Protein AF-A0A5E4N1Y7-F1 (afdb_monomer_lite)

InterPro domains:
  IPR052560 RNA-directed DNA polymerase, mobile element [PTHR36688] (2-105)

Foldseek 3Di:
DDDDAFPVVQLVVQLVVLCVPFDPDPVCVVVNVCSNVVSCPVRPPPPPPDPDDPQDDPLLVVLVVVCVVPVDPVSVVVSVVSSVVSVVVVVVVVVVPDPCVPPPDDCPDDVVNVVVVVVVVVVVVVVVVVVVVD

Organism: NCBI:txid506608

Secondary structure (DSSP, 8-state):
---PPP-HHHHHHHHHHHHTTS-S-GGGHHHHHHHHHHHHHHHS---------TT--HHHHHHHHHHHHH--HHHHHHHHHHHHHHHHHHHHHHHHH--GGG-SS-----HHHHHHHHHHHHHHHHHHHHTTT-

pLDDT: mean 79.23, std 14.03, range [38.81, 94.81]

Radius of gyration: 27.02 Å; chains: 1; bounding box: 61×47×57 Å

Structure (mmCIF, N/CA/C/O backbone):
data_AF-A0A5E4N1Y7-F1
#
_entry.id   AF-A0A5E4N1Y7-F1
#
loop_
_atom_site.group_PDB
_atom_site.id
_atom_site.type_symbol
_atom_site.label_atom_id
_atom_site.label_alt_id
_atom_site.label_comp_id
_atom_site.label_asym_id
_atom_site.label_entity_id
_atom_site.label_seq_id
_atom_site.pdbx_PDB_ins_code
_atom_site.Ca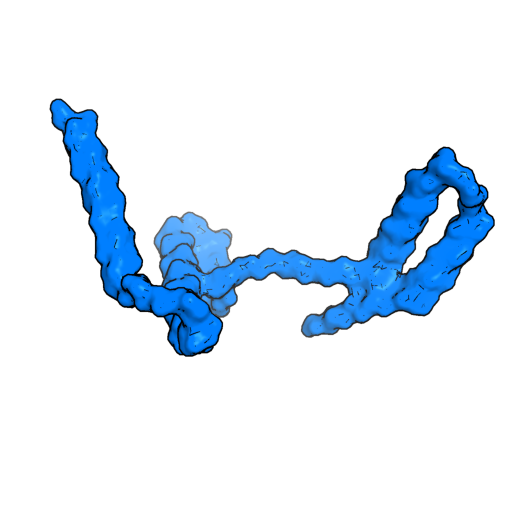rtn_x
_atom_site.Cartn_y
_atom_site.Cartn_z
_atom_site.occupancy
_atom_site.B_iso_or_equiv
_atom_site.auth_seq_id
_atom_site.auth_comp_id
_atom_site.auth_asym_id
_atom_site.auth_atom_id
_atom_site.pdbx_PDB_model_num
ATOM 1 N N . MET A 1 1 ? 10.175 -11.948 8.133 1.00 40.56 1 MET A N 1
ATOM 2 C CA . MET A 1 1 ? 9.783 -11.784 6.717 1.00 40.56 1 MET A CA 1
ATOM 3 C C . MET A 1 1 ? 10.974 -11.207 5.987 1.00 40.56 1 MET A C 1
ATOM 5 O O . MET A 1 1 ? 11.445 -10.153 6.393 1.00 40.56 1 MET A O 1
ATOM 9 N N . GLU A 1 2 ? 11.486 -11.912 4.986 1.00 38.81 2 GLU A N 1
ATOM 10 C CA . GLU A 1 2 ? 12.636 -11.469 4.197 1.00 38.81 2 GLU A CA 1
ATOM 11 C C . GLU A 1 2 ? 12.159 -10.536 3.081 1.00 38.81 2 GLU A C 1
ATOM 13 O O . GLU A 1 2 ? 11.262 -10.869 2.303 1.00 38.81 2 GLU A O 1
ATOM 18 N N . PHE A 1 3 ? 12.730 -9.335 3.029 1.00 52.09 3 PHE A N 1
ATOM 19 C CA . PHE A 1 3 ? 12.581 -8.449 1.886 1.00 52.09 3 PHE A CA 1
ATOM 20 C C . PHE A 1 3 ? 13.410 -9.048 0.754 1.00 52.09 3 PHE A C 1
ATOM 22 O O . PHE A 1 3 ? 14.635 -9.040 0.817 1.00 52.09 3 PHE A O 1
ATOM 29 N N . TYR A 1 4 ? 12.756 -9.608 -0.261 1.00 67.56 4 TYR A N 1
ATOM 30 C CA . TYR A 1 4 ? 13.481 -10.068 -1.438 1.00 67.56 4 TYR A CA 1
ATOM 31 C C . TYR A 1 4 ? 14.104 -8.852 -2.126 1.00 67.56 4 TYR A C 1
ATOM 33 O O . TYR A 1 4 ? 13.400 -7.924 -2.525 1.00 67.56 4 TYR A O 1
ATOM 41 N N . GLU A 1 5 ? 15.427 -8.843 -2.231 1.00 76.50 5 GLU A N 1
ATOM 42 C CA . GLU A 1 5 ? 16.157 -7.845 -3.003 1.00 76.50 5 GLU A CA 1
ATOM 43 C C . GLU A 1 5 ? 15.992 -8.115 -4.505 1.00 76.50 5 GLU A C 1
ATOM 45 O O . GLU A 1 5 ? 15.758 -9.245 -4.946 1.00 76.50 5 GLU A O 1
ATOM 50 N N . ALA A 1 6 ? 16.082 -7.061 -5.315 1.00 85.69 6 ALA A N 1
ATOM 51 C CA . ALA A 1 6 ? 15.993 -7.194 -6.763 1.00 85.69 6 ALA A CA 1
ATOM 52 C C . ALA A 1 6 ? 17.229 -7.904 -7.331 1.00 85.69 6 ALA A C 1
ATOM 54 O O . ALA A 1 6 ? 18.365 -7.510 -7.072 1.00 85.69 6 ALA A O 1
ATOM 55 N N . ASN A 1 7 ? 17.008 -8.917 -8.173 1.00 88.88 7 ASN A N 1
ATOM 56 C CA . ASN A 1 7 ? 18.085 -9.619 -8.865 1.00 88.88 7 ASN A CA 1
ATOM 57 C C . ASN A 1 7 ? 18.477 -8.858 -10.142 1.00 88.88 7 ASN A C 1
ATOM 59 O O . ASN A 1 7 ? 18.100 -9.227 -11.259 1.00 88.88 7 ASN A O 1
ATOM 63 N N . TRP A 1 8 ? 19.228 -7.769 -9.964 1.00 89.56 8 TRP A N 1
ATOM 64 C CA . TRP A 1 8 ? 19.715 -6.923 -11.058 1.00 89.56 8 TRP A CA 1
ATOM 65 C C . TRP A 1 8 ? 20.581 -7.661 -12.092 1.00 89.56 8 TRP A C 1
ATOM 67 O O . TRP A 1 8 ? 20.358 -7.443 -13.286 1.00 89.56 8 TRP A O 1
ATOM 77 N N . PRO A 1 9 ? 21.509 -8.564 -11.704 1.00 92.50 9 PRO A N 1
ATOM 78 C CA . PRO A 1 9 ? 22.311 -9.302 -12.680 1.00 92.50 9 PRO A CA 1
ATOM 79 C C . PRO A 1 9 ? 21.459 -10.172 -13.611 1.00 92.50 9 PRO A C 1
ATOM 81 O O . PRO A 1 9 ? 21.662 -10.174 -14.828 1.00 92.50 9 PRO A O 1
ATOM 84 N N . ALA A 1 10 ? 20.468 -10.884 -13.065 1.00 91.06 10 ALA A N 1
ATOM 85 C CA . ALA A 1 10 ? 19.570 -11.705 -13.871 1.00 91.06 10 ALA A CA 1
ATOM 86 C C . ALA A 1 10 ? 18.610 -10.853 -14.717 1.00 91.06 10 ALA A C 1
ATOM 88 O O . ALA A 1 10 ? 18.346 -11.205 -15.869 1.00 91.06 10 ALA A O 1
ATOM 89 N N . PHE A 1 11 ? 18.146 -9.716 -14.182 1.00 91.81 11 PHE A N 1
ATOM 90 C CA . PHE A 1 11 ? 17.353 -8.738 -14.927 1.00 91.81 11 PHE A CA 1
ATOM 91 C C . PHE A 1 11 ? 18.097 -8.236 -16.167 1.00 91.81 11 PHE A C 1
ATOM 93 O O . PHE A 1 11 ? 17.558 -8.360 -17.265 1.00 91.81 11 PHE A O 1
ATOM 100 N N . SER A 1 12 ? 19.327 -7.726 -16.013 1.00 92.50 12 SER A N 1
ATOM 101 C CA . SER A 1 12 ? 20.102 -7.171 -17.134 1.00 92.50 12 SER A CA 1
ATOM 102 C C . SER A 1 12 ? 20.367 -8.237 -18.187 1.00 92.50 12 SER A C 1
ATOM 104 O O . SER A 1 12 ? 20.013 -8.060 -19.347 1.00 92.50 12 SER A O 1
ATOM 106 N N . LYS A 1 13 ? 20.874 -9.406 -17.772 1.00 94.81 13 LYS A N 1
ATOM 107 C CA . LYS A 1 13 ? 21.190 -10.504 -18.694 1.00 94.81 13 LYS A CA 1
ATOM 108 C C . LYS A 1 13 ? 19.970 -10.951 -19.503 1.00 94.81 13 LYS A C 1
ATOM 110 O O . LYS A 1 13 ? 20.076 -11.214 -20.699 1.00 94.81 13 LYS A O 1
ATOM 115 N N . SER A 1 14 ? 18.811 -11.061 -18.851 1.00 92.25 14 SER A N 1
ATOM 116 C CA . SER A 1 14 ? 17.564 -11.428 -19.521 1.00 92.25 14 SER A CA 1
ATOM 117 C C . SER A 1 14 ? 17.069 -10.311 -20.439 1.00 92.25 14 SER A C 1
ATOM 119 O O . SER A 1 14 ? 16.600 -10.586 -21.543 1.00 92.25 14 SER A O 1
ATOM 121 N N . LEU A 1 15 ? 17.186 -9.053 -20.018 1.00 93.25 15 LEU A N 1
ATOM 122 C CA . LEU A 1 15 ? 16.765 -7.909 -20.812 1.00 93.25 15 LEU A CA 1
ATOM 123 C C . LEU A 1 15 ? 17.602 -7.783 -22.092 1.00 93.25 15 LEU A C 1
ATOM 125 O O . LEU A 1 15 ? 17.025 -7.722 -23.175 1.00 93.25 15 LEU A O 1
ATOM 129 N N . ASP A 1 16 ? 18.928 -7.851 -21.979 1.00 92.75 16 ASP A N 1
ATOM 130 C CA . ASP A 1 16 ? 19.862 -7.745 -23.105 1.00 92.75 16 ASP A CA 1
ATOM 131 C C . ASP A 1 16 ? 19.645 -8.866 -24.131 1.00 92.75 16 ASP A C 1
ATOM 133 O O . ASP A 1 16 ? 19.626 -8.624 -25.340 1.00 92.75 16 ASP A O 1
ATOM 137 N N . TYR A 1 17 ? 19.391 -10.093 -23.659 1.00 92.69 17 TYR A N 1
ATOM 138 C CA . TYR A 1 17 ? 19.052 -11.219 -24.531 1.00 92.69 17 TYR A CA 1
ATOM 139 C C . TYR A 1 17 ? 17.772 -10.970 -25.340 1.00 92.69 17 TYR A C 1
ATOM 141 O O . TYR A 1 17 ? 17.712 -11.313 -26.519 1.00 92.69 17 TYR A O 1
ATOM 149 N N . ASN A 1 18 ? 16.747 -10.379 -24.722 1.00 89.00 18 ASN A N 1
ATOM 150 C CA . ASN A 1 18 ? 15.462 -10.143 -25.378 1.00 89.00 18 ASN A CA 1
ATOM 151 C C . ASN A 1 18 ? 15.485 -8.913 -26.300 1.00 89.00 18 ASN A C 1
ATOM 153 O O . ASN A 1 18 ? 14.902 -8.963 -27.381 1.00 89.00 18 ASN A O 1
ATOM 157 N N . ILE A 1 19 ? 16.175 -7.833 -25.910 1.00 90.75 19 ILE A N 1
ATOM 158 C CA . ILE A 1 19 ? 16.306 -6.611 -26.725 1.00 90.75 19 ILE A CA 1
ATOM 159 C C . ILE A 1 19 ? 17.051 -6.897 -28.029 1.00 90.75 19 ILE A C 1
ATOM 161 O O . ILE A 1 19 ? 16.717 -6.304 -29.050 1.00 90.75 19 ILE A O 1
ATOM 165 N N . ARG A 1 20 ? 18.000 -7.844 -28.031 1.00 90.94 20 ARG A N 1
ATOM 166 C CA . ARG A 1 20 ? 18.752 -8.240 -29.233 1.00 90.94 20 ARG A CA 1
ATOM 167 C C . ARG A 1 20 ? 17.862 -8.614 -30.428 1.00 90.94 20 ARG A C 1
ATOM 169 O O . ARG A 1 20 ? 18.306 -8.496 -31.564 1.00 90.94 20 ARG A O 1
ATOM 176 N N . TRP A 1 21 ? 16.630 -9.060 -30.184 1.00 87.81 21 TRP A N 1
ATOM 177 C CA . TRP A 1 21 ? 15.674 -9.471 -31.219 1.00 87.81 21 TRP A CA 1
ATOM 178 C C . TRP A 1 21 ? 14.681 -8.368 -31.620 1.00 87.81 21 TRP A C 1
ATOM 180 O O . TRP A 1 21 ? 13.690 -8.650 -32.295 1.00 87.81 21 TRP A O 1
ATOM 190 N N . ILE A 1 22 ? 14.896 -7.132 -31.164 1.00 88.44 22 ILE A N 1
ATOM 191 C CA . ILE A 1 22 ? 14.031 -5.984 -31.432 1.00 88.44 22 ILE A CA 1
ATOM 192 C C . ILE A 1 22 ? 14.815 -4.977 -32.269 1.00 88.44 22 ILE A C 1
ATOM 194 O O . ILE A 1 22 ? 15.772 -4.378 -31.783 1.00 88.44 22 ILE A O 1
ATOM 198 N N . ASP A 1 23 ? 14.384 -4.750 -33.510 1.00 89.38 23 ASP A N 1
ATOM 199 C CA . ASP A 1 23 ? 15.010 -3.718 -34.336 1.00 89.38 23 ASP A CA 1
ATOM 200 C C . ASP A 1 23 ? 14.764 -2.329 -33.730 1.00 89.38 23 ASP A C 1
ATOM 202 O O . ASP A 1 23 ? 13.635 -2.060 -33.291 1.00 89.38 23 ASP A O 1
ATOM 206 N N . PRO A 1 24 ? 15.763 -1.425 -33.750 1.00 86.94 24 PRO A N 1
ATOM 207 C CA . PRO A 1 24 ? 15.677 -0.083 -33.177 1.00 86.94 24 PRO A CA 1
ATOM 208 C C . PRO A 1 24 ? 14.854 0.855 -34.075 1.00 86.94 24 PRO A C 1
ATOM 210 O O . PRO A 1 24 ? 15.345 1.850 -34.601 1.00 86.94 24 PRO A O 1
ATOM 213 N N . THR A 1 25 ? 13.581 0.522 -34.272 1.00 91.50 25 THR A N 1
ATOM 214 C CA . THR A 1 25 ? 12.614 1.306 -35.042 1.00 91.50 25 THR A CA 1
ATOM 215 C C . THR A 1 25 ? 11.501 1.813 -34.132 1.00 91.50 25 THR A C 1
ATOM 217 O O . THR A 1 25 ? 11.123 1.161 -33.158 1.00 91.50 25 THR A O 1
ATOM 220 N N . VAL A 1 26 ? 10.934 2.975 -34.463 1.00 87.56 26 VAL A N 1
ATOM 221 C CA . VAL A 1 26 ? 9.850 3.599 -33.680 1.00 87.56 26 VAL A CA 1
ATOM 222 C C . VAL A 1 26 ? 8.634 2.672 -33.569 1.00 87.56 26 VAL A C 1
ATOM 224 O O . VAL A 1 26 ? 7.997 2.602 -32.521 1.00 87.56 26 VAL A O 1
ATOM 227 N N . ASN A 1 27 ? 8.365 1.885 -34.614 1.00 91.06 27 ASN A N 1
ATOM 228 C CA . ASN A 1 27 ? 7.261 0.927 -34.649 1.00 91.06 27 ASN A CA 1
ATOM 229 C C . ASN A 1 27 ? 7.407 -0.211 -33.616 1.00 91.06 27 ASN A C 1
ATOM 231 O O . ASN A 1 27 ? 6.420 -0.821 -33.216 1.00 91.06 27 ASN A O 1
ATOM 235 N N . ASN A 1 28 ? 8.631 -0.477 -33.148 1.00 89.38 28 ASN A N 1
ATOM 236 C CA . ASN A 1 28 ? 8.929 -1.514 -32.161 1.00 89.38 28 ASN A CA 1
ATOM 237 C C . ASN A 1 28 ? 8.970 -0.994 -30.712 1.00 89.38 28 ASN A C 1
ATOM 239 O O . ASN A 1 28 ? 9.250 -1.773 -29.795 1.00 89.38 28 ASN A O 1
ATOM 243 N N . TYR A 1 29 ? 8.676 0.290 -30.475 1.00 90.31 29 TYR A N 1
ATOM 244 C CA . TYR A 1 29 ? 8.756 0.898 -29.144 1.00 90.31 29 TYR A CA 1
ATOM 245 C C . TYR A 1 29 ? 7.864 0.187 -28.117 1.00 90.31 29 TYR A C 1
ATOM 247 O O . TYR A 1 29 ? 8.316 -0.152 -27.024 1.00 90.31 29 TYR A O 1
ATOM 255 N N . GLU A 1 30 ? 6.625 -0.139 -28.489 1.00 92.25 30 GLU A N 1
ATOM 256 C CA . GLU A 1 30 ? 5.714 -0.882 -27.609 1.00 92.25 30 GLU A CA 1
ATOM 257 C C . GLU A 1 30 ? 6.266 -2.262 -27.237 1.00 92.25 30 GLU A C 1
ATOM 259 O O . GLU A 1 30 ? 6.236 -2.677 -26.077 1.00 92.25 30 GLU A O 1
ATOM 264 N N . ARG A 1 31 ? 6.872 -2.959 -28.204 1.00 90.06 31 ARG A N 1
ATOM 265 C CA . ARG A 1 31 ? 7.481 -4.276 -27.983 1.00 90.06 31 ARG A CA 1
ATOM 266 C C . ARG A 1 31 ? 8.665 -4.196 -27.018 1.00 90.06 31 ARG A C 1
ATOM 268 O O . ARG A 1 31 ? 8.809 -5.062 -26.150 1.00 90.06 31 ARG A O 1
ATOM 275 N N . PHE A 1 32 ? 9.472 -3.143 -27.122 1.00 91.69 32 PHE A N 1
ATOM 276 C CA . PHE A 1 32 ? 10.542 -2.851 -26.170 1.00 91.69 32 PHE A CA 1
ATOM 277 C C . PHE A 1 32 ? 9.984 -2.606 -24.761 1.00 91.69 32 PHE A C 1
ATOM 279 O O . PHE A 1 32 ? 10.407 -3.263 -23.809 1.00 91.69 32 PHE A O 1
ATOM 286 N N . ILE A 1 33 ? 8.973 -1.745 -24.619 1.00 92.75 33 ILE A N 1
ATOM 287 C CA . ILE A 1 33 ? 8.353 -1.436 -23.322 1.00 92.75 33 ILE A CA 1
ATOM 288 C C . ILE A 1 33 ? 7.744 -2.684 -22.671 1.00 92.75 33 ILE A C 1
ATOM 290 O O . ILE A 1 33 ? 7.946 -2.918 -21.474 1.00 92.75 33 ILE A O 1
ATOM 294 N N . CYS A 1 34 ? 7.032 -3.512 -23.437 1.00 93.06 34 CYS A N 1
ATOM 295 C CA . CYS A 1 34 ? 6.502 -4.787 -22.957 1.00 93.06 34 CYS A CA 1
ATOM 296 C C . CYS A 1 34 ? 7.614 -5.717 -22.461 1.00 93.06 34 CYS A C 1
ATOM 298 O O . CYS A 1 34 ? 7.465 -6.336 -21.405 1.00 93.06 34 CYS A O 1
ATOM 300 N N . THR A 1 35 ? 8.738 -5.769 -23.177 1.00 93.19 35 THR A N 1
ATOM 301 C CA . THR A 1 35 ? 9.907 -6.574 -22.804 1.00 93.19 35 THR A CA 1
ATOM 302 C C . THR A 1 35 ? 10.512 -6.087 -21.488 1.00 93.19 35 THR A C 1
ATOM 304 O O . THR A 1 35 ? 10.631 -6.871 -20.549 1.00 93.19 35 THR A O 1
ATOM 307 N N . VAL A 1 36 ? 10.787 -4.785 -21.352 1.00 93.25 36 VAL A N 1
ATOM 308 C CA . VAL A 1 36 ? 11.312 -4.182 -20.111 1.00 93.25 36 VAL A CA 1
ATOM 309 C C . VAL A 1 36 ? 10.385 -4.464 -18.925 1.00 93.25 36 VAL A C 1
ATOM 311 O O . VAL A 1 36 ? 10.831 -4.956 -17.886 1.00 93.25 36 VAL A O 1
ATOM 314 N N . LYS A 1 37 ? 9.078 -4.202 -19.072 1.00 92.56 37 LYS A N 1
ATOM 315 C CA . LYS A 1 37 ? 8.079 -4.422 -18.009 1.00 92.56 37 LYS A CA 1
ATOM 316 C C . LYS A 1 37 ? 7.971 -5.899 -17.621 1.00 92.56 37 LYS A C 1
ATOM 318 O O . LYS A 1 37 ? 7.849 -6.210 -16.433 1.00 92.56 37 LYS A O 1
ATOM 323 N N . GLY A 1 38 ? 8.005 -6.798 -18.604 1.00 91.62 38 GLY A N 1
ATOM 324 C CA . GLY A 1 38 ? 7.943 -8.244 -18.399 1.00 91.62 38 GLY A CA 1
ATOM 325 C C . GLY A 1 38 ? 9.152 -8.770 -17.630 1.00 91.62 38 GLY A C 1
ATOM 326 O O . GLY A 1 38 ? 8.983 -9.489 -16.644 1.00 91.62 38 GLY A O 1
ATOM 327 N N . THR A 1 39 ? 10.356 -8.359 -18.027 1.00 92.56 39 THR A N 1
ATOM 328 C CA . THR A 1 39 ? 11.609 -8.724 -17.353 1.00 92.56 39 THR A CA 1
ATOM 329 C C . THR A 1 39 ? 11.655 -8.136 -15.942 1.00 92.56 39 THR A C 1
ATOM 331 O O . THR A 1 39 ? 11.943 -8.849 -14.983 1.00 92.56 39 THR A O 1
ATOM 334 N N . ALA A 1 40 ? 11.249 -6.875 -15.767 1.00 90.38 40 ALA A N 1
ATOM 335 C CA . ALA A 1 40 ? 11.205 -6.221 -14.459 1.00 90.38 40 ALA A CA 1
ATOM 336 C C . ALA A 1 40 ? 10.286 -6.966 -13.486 1.00 90.38 40 ALA A C 1
ATOM 338 O O . ALA A 1 40 ? 10.665 -7.219 -12.350 1.00 90.38 40 ALA A O 1
ATOM 339 N N . LYS A 1 41 ? 9.101 -7.396 -13.938 1.00 88.75 41 LYS A N 1
ATOM 340 C CA . LYS A 1 41 ? 8.156 -8.149 -13.098 1.00 88.75 41 LYS A CA 1
ATOM 341 C C . LYS A 1 41 ? 8.727 -9.483 -12.589 1.00 88.75 41 LYS A C 1
ATOM 343 O O . LYS A 1 41 ? 8.286 -9.951 -11.546 1.00 88.75 41 LYS A O 1
ATOM 348 N N . ARG A 1 42 ? 9.656 -10.104 -13.324 1.00 88.44 42 ARG A N 1
ATOM 349 C CA . ARG A 1 42 ? 10.250 -11.405 -12.971 1.00 88.44 42 ARG A CA 1
ATOM 350 C C . ARG A 1 42 ? 11.398 -11.290 -11.972 1.00 88.44 42 ARG A C 1
ATOM 352 O O . ARG A 1 42 ? 11.542 -12.167 -11.133 1.00 88.44 42 ARG A O 1
ATOM 359 N N . TYR A 1 43 ? 12.207 -10.239 -12.082 1.00 89.88 43 TYR A N 1
ATOM 360 C CA . TYR A 1 43 ? 13.465 -10.121 -11.336 1.00 89.88 43 TYR A CA 1
ATOM 361 C C . TYR A 1 43 ? 13.459 -9.025 -10.271 1.00 89.88 43 TYR A C 1
ATOM 363 O O . TYR A 1 43 ? 14.312 -9.029 -9.385 1.00 89.88 43 TYR A O 1
ATOM 371 N N . ILE A 1 44 ? 12.501 -8.100 -10.341 1.00 87.44 44 ILE A N 1
ATOM 372 C CA . ILE A 1 44 ? 12.283 -7.074 -9.328 1.00 87.44 44 ILE A CA 1
ATOM 373 C C . ILE A 1 44 ? 11.056 -7.510 -8.524 1.00 87.44 44 ILE A C 1
ATOM 375 O O . ILE A 1 44 ? 9.924 -7.375 -9.010 1.00 87.44 44 ILE A O 1
ATOM 379 N N . PRO A 1 45 ? 11.251 -8.056 -7.313 1.00 81.50 45 PRO A N 1
ATOM 380 C CA . PRO A 1 45 ? 10.147 -8.376 -6.433 1.00 81.50 45 PRO A CA 1
ATOM 381 C C . PRO A 1 45 ? 9.383 -7.082 -6.161 1.00 81.50 45 PRO A C 1
ATOM 383 O O . PRO A 1 45 ? 9.892 -6.117 -5.591 1.00 81.50 45 PRO A O 1
ATOM 386 N N . ARG A 1 46 ? 8.133 -7.035 -6.621 1.00 72.62 46 ARG A N 1
ATOM 387 C CA . ARG A 1 46 ? 7.220 -5.969 -6.227 1.00 72.62 46 ARG A CA 1
ATOM 388 C C . ARG A 1 46 ? 6.895 -6.234 -4.770 1.00 72.62 46 ARG A C 1
ATOM 390 O O . ARG A 1 46 ? 6.203 -7.207 -4.484 1.00 72.62 46 ARG A O 1
ATOM 397 N N . GLY A 1 47 ? 7.443 -5.410 -3.878 1.00 66.44 47 GLY A N 1
ATOM 398 C CA . GLY A 1 47 ? 7.194 -5.520 -2.446 1.00 66.44 47 GLY A CA 1
ATOM 399 C C . GLY A 1 47 ? 5.711 -5.765 -2.179 1.00 66.44 47 GLY A C 1
ATOM 400 O O . GLY A 1 47 ? 4.843 -5.136 -2.796 1.00 66.44 47 GLY A O 1
ATOM 401 N N . TYR A 1 48 ? 5.422 -6.720 -1.300 1.00 61.38 48 TYR A N 1
ATOM 402 C CA . TYR A 1 48 ? 4.059 -6.982 -0.872 1.00 61.38 48 TYR A CA 1
ATOM 403 C C . TYR A 1 48 ? 3.545 -5.719 -0.181 1.00 61.38 48 TYR A C 1
ATOM 405 O O . TYR A 1 48 ? 4.009 -5.354 0.900 1.00 61.38 48 TYR A O 1
ATOM 413 N N . ARG A 1 49 ? 2.608 -5.009 -0.819 1.00 61.62 49 ARG A N 1
ATOM 414 C CA . ARG A 1 49 ? 1.867 -3.946 -0.143 1.00 61.62 49 ARG A CA 1
ATOM 415 C C . ARG A 1 49 ? 0.934 -4.638 0.836 1.00 61.62 49 ARG A C 1
ATOM 417 O O . ARG A 1 49 ? -0.172 -5.023 0.464 1.00 61.62 49 ARG A O 1
ATOM 424 N N . TYR A 1 50 ? 1.392 -4.826 2.071 1.00 58.78 50 TYR A N 1
ATOM 425 C CA . TYR A 1 50 ? 0.487 -5.172 3.155 1.00 58.78 50 TYR A CA 1
ATOM 426 C C . TYR A 1 50 ? -0.661 -4.153 3.139 1.00 58.78 50 TYR A C 1
ATOM 428 O O . TYR A 1 50 ? -0.425 -2.962 2.902 1.00 58.78 50 TYR A O 1
ATOM 436 N N . LYS A 1 51 ? -1.902 -4.601 3.366 1.00 66.12 51 LYS A N 1
ATOM 437 C CA . LYS A 1 51 ? -2.999 -3.685 3.697 1.00 66.12 51 LYS A CA 1
ATOM 438 C C . LYS A 1 51 ? -2.705 -3.140 5.091 1.00 66.12 51 LYS A C 1
ATOM 440 O O . LYS A 1 51 ? -3.256 -3.602 6.079 1.00 66.12 51 LYS A O 1
ATOM 445 N N . TYR A 1 52 ? -1.748 -2.224 5.168 1.00 75.12 52 TYR A N 1
ATOM 446 C CA . TYR A 1 52 ? -1.409 -1.545 6.399 1.00 75.12 52 TYR A CA 1
ATOM 447 C C . TYR A 1 52 ? -2.595 -0.672 6.765 1.00 75.12 52 TYR A C 1
ATOM 449 O O . TYR A 1 52 ? -2.906 0.293 6.066 1.00 75.12 52 TYR A O 1
ATOM 457 N N . ILE A 1 53 ? -3.277 -1.062 7.835 1.00 78.06 53 ILE A N 1
ATOM 458 C CA . ILE A 1 53 ? -4.299 -0.242 8.459 1.00 78.06 53 ILE A CA 1
ATOM 459 C C . ILE A 1 53 ? -3.578 0.539 9.560 1.00 78.06 53 ILE A C 1
ATOM 461 O O . ILE A 1 53 ? -3.031 -0.069 10.482 1.00 78.06 53 ILE A O 1
ATOM 465 N N . PRO A 1 54 ? -3.498 1.875 9.459 1.00 80.56 54 PRO A N 1
ATOM 466 C CA . PRO A 1 54 ? -2.841 2.679 10.475 1.00 80.56 54 PRO A CA 1
ATOM 467 C C . PRO A 1 54 ? -3.443 2.438 11.857 1.00 80.56 54 PRO A C 1
ATOM 469 O O . PRO A 1 54 ? -4.665 2.406 12.001 1.00 80.56 54 PRO A O 1
ATOM 472 N N . CYS A 1 55 ? -2.572 2.343 12.862 1.00 83.56 55 CYS A N 1
ATOM 473 C CA . CYS A 1 55 ? -2.940 2.124 14.267 1.00 83.56 55 CYS A CA 1
ATOM 474 C C . CYS A 1 55 ? -3.615 0.771 14.538 1.00 83.56 55 CYS A C 1
ATOM 476 O O . CYS A 1 55 ? -4.194 0.581 15.603 1.00 83.56 55 CYS A O 1
ATOM 478 N N . TRP A 1 56 ? -3.514 -0.172 13.597 1.00 86.88 56 TRP A N 1
ATOM 479 C CA . TRP A 1 56 ? -3.908 -1.554 13.823 1.00 86.88 56 TRP A CA 1
ATOM 480 C C . TRP A 1 56 ? -2.947 -2.214 14.809 1.00 86.88 56 TRP A C 1
ATOM 482 O O . TRP A 1 56 ? -1.738 -2.267 14.575 1.00 86.88 56 TRP A O 1
ATOM 492 N N . ASN A 1 57 ? -3.494 -2.687 15.921 1.00 85.31 57 ASN A N 1
ATOM 493 C CA . ASN A 1 57 ? -2.764 -3.304 17.021 1.00 85.31 57 ASN A CA 1
ATOM 494 C C . ASN A 1 57 ? -3.341 -4.694 17.340 1.00 85.31 57 ASN A C 1
ATOM 496 O O . ASN A 1 57 ? -4.351 -5.110 16.776 1.00 85.31 57 ASN A O 1
ATOM 500 N N . GLU A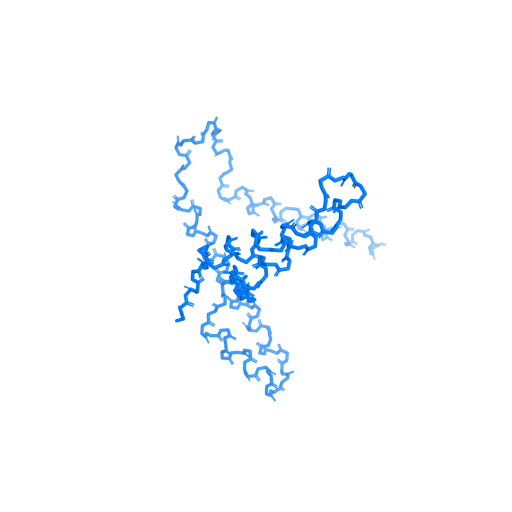 1 58 ? -2.718 -5.407 18.275 1.00 86.75 58 GLU A N 1
ATOM 501 C CA . GLU A 1 58 ? -3.145 -6.761 18.654 1.00 86.75 58 GLU A CA 1
ATOM 502 C C . GLU A 1 58 ? -4.577 -6.797 19.229 1.00 86.75 58 GLU A C 1
ATOM 504 O O . GLU A 1 58 ? -5.308 -7.771 19.060 1.00 86.75 58 GLU A O 1
ATOM 509 N N . GLU A 1 59 ? -5.022 -5.713 19.870 1.00 87.38 59 GLU A N 1
ATOM 510 C CA . GLU A 1 59 ? -6.410 -5.555 20.319 1.00 87.38 59 GLU A CA 1
ATOM 511 C C . GLU A 1 59 ? -7.381 -5.476 19.131 1.00 87.38 59 GLU A C 1
ATOM 513 O O . GLU A 1 59 ? -8.435 -6.111 19.147 1.00 87.38 59 GLU A O 1
ATOM 518 N N . SER A 1 60 ? -6.996 -4.768 18.067 1.00 87.31 60 SER A N 1
ATOM 519 C CA . SER A 1 60 ? -7.753 -4.691 16.815 1.00 87.31 60 SER A CA 1
ATOM 520 C C . SER A 1 60 ? -7.863 -6.061 16.145 1.00 87.31 60 SER A C 1
ATOM 522 O O . SER A 1 60 ? -8.942 -6.420 15.680 1.00 87.31 60 SER A O 1
ATOM 524 N N . ASP A 1 61 ? -6.791 -6.863 16.162 1.00 88.19 61 ASP A N 1
ATOM 525 C CA . ASP A 1 61 ? -6.820 -8.246 15.666 1.00 88.19 61 ASP A CA 1
ATOM 526 C C . ASP A 1 61 ? -7.816 -9.112 16.446 1.00 88.19 61 ASP A C 1
ATOM 528 O O . ASP A 1 61 ? -8.609 -9.845 15.850 1.00 88.19 61 ASP A O 1
ATOM 532 N N . ARG A 1 62 ? -7.820 -9.002 17.782 1.00 91.12 62 ARG A N 1
ATOM 533 C CA . ARG A 1 62 ? -8.744 -9.751 18.649 1.00 91.12 62 ARG A CA 1
ATOM 534 C C . ARG A 1 62 ? -10.197 -9.357 18.390 1.00 91.12 62 ARG A C 1
ATOM 536 O O . ARG A 1 62 ? -11.024 -10.238 18.152 1.00 91.12 62 ARG A O 1
ATOM 543 N N . LEU A 1 63 ? -10.491 -8.056 18.372 1.00 89.81 63 LEU A N 1
ATOM 544 C CA . LEU A 1 63 ? -11.838 -7.529 18.131 1.00 89.81 63 LEU A CA 1
ATOM 545 C C . LEU A 1 63 ? -12.332 -7.862 16.720 1.00 89.81 63 LEU A C 1
ATOM 547 O O . LEU A 1 63 ? -13.489 -8.234 16.538 1.00 89.81 63 LEU A O 1
ATOM 551 N N . TYR A 1 64 ? -11.457 -7.801 15.716 1.00 88.69 64 TYR A N 1
ATOM 552 C CA . TYR A 1 64 ? -11.806 -8.179 14.350 1.00 88.69 64 TYR A CA 1
ATOM 553 C C . TYR A 1 64 ? -12.104 -9.679 14.227 1.00 88.69 64 TYR A C 1
ATOM 555 O O . TYR A 1 64 ? -13.092 -10.063 13.600 1.00 88.69 64 TYR A O 1
ATOM 563 N N . ALA A 1 65 ? -11.304 -10.536 14.868 1.00 90.62 65 ALA A N 1
ATOM 564 C CA . ALA A 1 65 ? -11.533 -11.980 14.888 1.00 90.62 65 ALA A CA 1
ATOM 565 C C . ALA A 1 65 ? -12.807 -12.374 15.658 1.00 90.62 65 ALA A C 1
ATOM 567 O O . ALA A 1 65 ? -13.426 -13.393 15.347 1.00 90.62 65 ALA A O 1
ATOM 568 N N . GLU A 1 66 ? -13.189 -11.606 16.676 1.00 90.50 66 GLU A N 1
ATOM 569 C CA . GLU A 1 66 ? -14.448 -11.777 17.403 1.00 90.50 66 GLU A CA 1
ATOM 570 C C . GLU A 1 66 ? -15.644 -11.291 16.572 1.00 90.50 66 GLU A C 1
ATOM 572 O O . GLU A 1 66 ? -16.644 -12.002 16.454 1.00 90.50 66 GLU A O 1
ATOM 577 N N . TYR A 1 67 ? -15.515 -10.141 15.905 1.00 90.38 67 TYR A N 1
ATOM 578 C CA . TYR A 1 67 ? -16.523 -9.631 14.978 1.00 90.38 67 TYR A CA 1
ATOM 579 C C . TYR A 1 67 ? -16.788 -10.607 13.826 1.00 90.38 67 TYR A C 1
ATOM 581 O O . TYR A 1 67 ? -17.943 -10.876 13.512 1.00 90.38 67 TYR A O 1
ATOM 589 N N . GLN A 1 68 ? -15.747 -11.201 13.234 1.00 90.38 68 GLN A N 1
ATOM 590 C CA . GLN A 1 68 ? -15.928 -12.196 12.171 1.00 90.38 68 GLN A CA 1
ATOM 591 C C . GLN A 1 68 ? -16.671 -13.455 12.634 1.00 90.38 68 GLN A C 1
ATOM 593 O O . GLN A 1 68 ? -17.330 -14.100 11.822 1.00 90.38 68 GLN A O 1
ATOM 598 N N . ARG A 1 69 ? -16.574 -13.810 13.921 1.00 89.31 69 ARG A N 1
ATOM 599 C CA . ARG A 1 69 ? -17.264 -14.974 14.492 1.00 89.31 69 ARG A CA 1
ATOM 600 C C . ARG A 1 69 ? -18.712 -14.676 14.864 1.00 89.31 69 ARG A C 1
ATOM 602 O O . ARG A 1 69 ? -19.584 -15.490 14.580 1.00 89.31 69 ARG A O 1
ATOM 609 N N . ASN A 1 70 ? -18.960 -13.525 15.485 1.00 85.38 70 ASN A N 1
ATOM 610 C CA . ASN A 1 70 ? -20.242 -13.238 16.132 1.00 85.38 70 ASN A CA 1
ATOM 611 C C . ASN A 1 70 ? -21.100 -12.212 15.371 1.00 85.38 70 ASN A C 1
ATOM 613 O O . ASN A 1 70 ? -22.288 -12.090 15.652 1.00 85.38 70 ASN A O 1
ATOM 617 N N . GLY A 1 71 ? -20.519 -11.448 14.439 1.00 84.69 71 GLY A N 1
ATOM 618 C CA . GLY A 1 71 ? -21.212 -10.427 13.642 1.00 84.69 71 GLY A CA 1
ATOM 619 C C . GLY A 1 71 ? -21.783 -9.255 14.448 1.00 84.69 71 GLY A C 1
ATOM 620 O O . GLY A 1 71 ? -22.615 -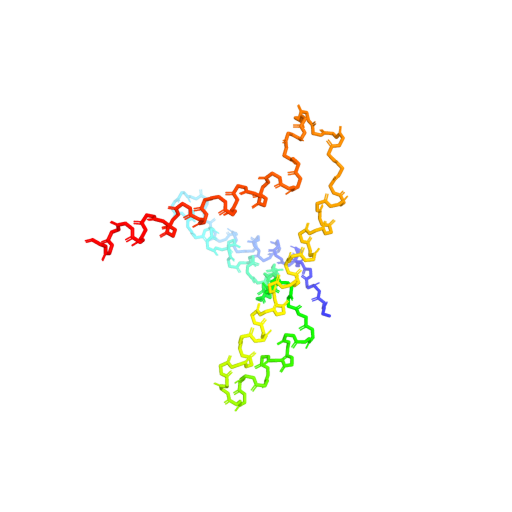8.507 13.940 1.00 84.69 71 GLY A O 1
ATOM 621 N N . GLN A 1 72 ? -21.378 -9.096 15.710 1.00 89.44 72 GLN A N 1
ATOM 622 C CA . GLN A 1 72 ? -21.967 -8.123 16.627 1.00 89.44 72 GLN A CA 1
ATOM 623 C C . GLN A 1 72 ? -21.514 -6.693 16.316 1.00 89.44 72 GLN A C 1
ATOM 625 O O . GLN A 1 72 ? -20.318 -6.412 16.229 1.00 89.44 72 GLN A O 1
ATOM 630 N N . ALA A 1 73 ? -22.476 -5.772 16.212 1.00 88.50 73 ALA A N 1
ATOM 631 C CA . ALA A 1 73 ? -22.212 -4.356 15.956 1.00 88.50 73 ALA A CA 1
ATOM 632 C C . ALA A 1 73 ? -21.365 -3.707 17.066 1.00 88.50 73 ALA A C 1
ATOM 634 O O . ALA A 1 73 ? -20.438 -2.963 16.767 1.00 88.50 73 ALA A O 1
ATOM 635 N N . GLU A 1 74 ? -21.593 -4.069 18.332 1.00 89.44 74 GLU A N 1
ATOM 636 C CA . GLU A 1 74 ? -20.824 -3.525 19.460 1.00 89.44 74 GLU A CA 1
ATOM 637 C C . GLU A 1 74 ? -19.324 -3.837 19.369 1.00 89.44 74 GLU A C 1
ATOM 639 O O . GLU A 1 74 ? -18.486 -3.011 19.730 1.00 89.44 74 GLU A O 1
ATOM 644 N N . THR A 1 75 ? -18.960 -5.023 18.879 1.00 86.00 75 THR A N 1
ATOM 645 C CA . THR A 1 75 ? -17.557 -5.416 18.690 1.00 86.00 75 THR A CA 1
ATOM 646 C C . THR A 1 75 ? -16.912 -4.616 17.558 1.00 86.00 75 THR A C 1
ATOM 648 O O . THR A 1 75 ? -15.746 -4.232 17.663 1.00 86.00 75 THR A O 1
ATOM 651 N N . ALA A 1 76 ? -17.673 -4.301 16.505 1.00 88.50 76 ALA A N 1
ATOM 652 C CA . ALA A 1 76 ? -17.218 -3.410 15.442 1.00 88.50 76 ALA A CA 1
ATOM 653 C C . ALA A 1 76 ? -17.036 -1.969 15.945 1.00 88.50 76 ALA A C 1
ATOM 655 O O . ALA A 1 76 ? -16.025 -1.341 15.632 1.00 88.50 76 ALA A O 1
ATOM 656 N N . ASP A 1 77 ? -17.949 -1.464 16.775 1.00 91.25 77 ASP A N 1
ATOM 657 C CA . ASP A 1 77 ? -17.835 -0.126 17.364 1.00 91.25 77 ASP A CA 1
ATOM 658 C C . ASP A 1 77 ? -16.628 -0.022 18.304 1.00 91.25 77 ASP A C 1
ATOM 660 O O . ASP A 1 77 ? -15.874 0.951 18.242 1.00 91.25 77 ASP A O 1
ATOM 664 N N . LYS A 1 78 ? -16.372 -1.057 19.115 1.00 90.88 78 LYS A N 1
ATOM 665 C CA . LYS A 1 78 ? -15.163 -1.148 19.953 1.00 90.88 78 LYS A CA 1
ATOM 666 C C . LYS A 1 78 ? -13.886 -1.136 19.112 1.00 90.88 78 LYS A C 1
ATOM 668 O O . LYS A 1 78 ? -12.944 -0.425 19.456 1.00 90.88 78 LYS A O 1
ATOM 673 N N . LEU A 1 79 ? -13.869 -1.860 17.990 1.00 90.75 79 LEU A N 1
ATOM 674 C CA . LEU A 1 79 ? -12.751 -1.856 17.040 1.00 90.75 79 LEU A CA 1
ATOM 675 C C . LEU A 1 79 ? -12.537 -0.468 16.417 1.00 90.75 79 LEU A C 1
ATOM 677 O O . LEU A 1 79 ? -11.409 0.007 16.303 1.00 90.75 79 LEU A O 1
ATOM 681 N N . LEU A 1 80 ? -13.608 0.215 16.014 1.00 90.75 80 LEU A N 1
ATOM 682 C CA . LEU A 1 80 ? -13.506 1.574 15.477 1.00 90.75 80 LEU A CA 1
ATOM 683 C C . LEU A 1 80 ? -13.011 2.564 16.539 1.00 90.75 80 LEU A C 1
ATOM 685 O O . LEU A 1 80 ? -12.200 3.440 16.221 1.00 90.75 80 LEU A O 1
ATOM 689 N N . GLY A 1 81 ? -13.454 2.396 17.786 1.00 91.19 81 GLY A N 1
ATOM 690 C CA . GLY A 1 81 ? -13.013 3.178 18.937 1.00 91.19 81 GLY A CA 1
ATOM 691 C C . GLY A 1 81 ? -11.523 3.009 19.234 1.00 91.19 81 GLY A C 1
ATOM 692 O O . GLY A 1 81 ? -10.819 4.010 19.377 1.00 91.19 81 GLY A O 1
ATOM 693 N N . SER A 1 82 ? -11.011 1.774 19.254 1.00 89.88 82 SER A N 1
ATOM 694 C CA . SER A 1 82 ? -9.582 1.516 19.489 1.00 89.88 82 SER A CA 1
ATOM 695 C C . SER A 1 82 ? -8.707 2.123 18.385 1.00 89.88 82 SER A C 1
ATOM 697 O O . SER A 1 82 ? -7.706 2.783 18.673 1.00 89.88 82 SER A O 1
ATOM 699 N N . LEU A 1 83 ? -9.132 2.012 17.121 1.00 90.69 83 LEU A N 1
ATOM 700 C CA . LEU A 1 83 ? -8.446 2.636 15.988 1.00 90.69 83 LEU A CA 1
ATOM 701 C C . LEU A 1 83 ? -8.486 4.169 16.045 1.00 90.69 83 LEU A C 1
ATOM 703 O O . LEU A 1 83 ? -7.521 4.822 15.645 1.00 90.69 83 LEU A O 1
ATOM 707 N N . ALA A 1 84 ? -9.596 4.762 16.492 1.00 89.00 84 ALA A N 1
ATOM 708 C CA . ALA A 1 84 ? -9.710 6.209 16.656 1.00 89.00 84 ALA A CA 1
ATOM 709 C C . ALA A 1 84 ? -8.756 6.722 17.739 1.00 89.00 84 ALA A C 1
ATOM 711 O O . ALA A 1 84 ? -8.006 7.662 17.479 1.00 89.00 84 ALA A O 1
ATOM 712 N N . LYS A 1 85 ? -8.715 6.041 18.888 1.00 88.94 85 LYS A N 1
ATOM 713 C CA . LYS A 1 85 ? -7.801 6.360 19.986 1.00 88.94 85 LYS A CA 1
ATOM 714 C C . LYS A 1 85 ? -6.336 6.250 19.562 1.00 88.94 85 LYS A C 1
ATOM 716 O O . LYS A 1 85 ? -5.574 7.192 19.731 1.00 88.94 85 LYS A O 1
ATOM 721 N N . GLY A 1 86 ? -5.956 5.156 18.898 1.00 88.94 86 GLY A N 1
ATOM 722 C CA . GLY A 1 86 ? -4.584 4.991 18.409 1.00 88.94 86 GLY A CA 1
ATOM 723 C C . GLY A 1 86 ? -4.155 6.086 17.421 1.00 88.94 86 GLY A C 1
ATOM 724 O O . GLY A 1 86 ? -2.991 6.485 17.405 1.00 88.94 86 GLY A O 1
ATOM 725 N N . ARG A 1 87 ? -5.087 6.619 16.617 1.00 89.38 87 ARG A N 1
ATOM 726 C CA . ARG A 1 87 ? -4.813 7.772 15.743 1.00 89.38 87 ARG A CA 1
ATOM 727 C C . ARG A 1 87 ? -4.595 9.063 16.530 1.00 89.38 87 ARG A C 1
ATOM 729 O O . ARG A 1 87 ? -3.706 9.825 16.161 1.00 89.38 87 ARG A O 1
ATOM 736 N N . GLU A 1 88 ? -5.388 9.307 17.569 1.00 88.75 88 GLU A N 1
ATOM 737 C CA . GLU A 1 88 ? -5.248 10.471 18.453 1.00 88.75 88 GLU A CA 1
ATOM 738 C C . GLU A 1 88 ? -3.897 10.464 19.179 1.00 88.75 88 GLU A C 1
ATOM 740 O O . GLU A 1 88 ? -3.173 11.462 19.149 1.00 88.75 88 GLU A O 1
ATOM 745 N N . ASP A 1 89 ? -3.504 9.313 19.725 1.00 88.38 89 ASP A N 1
ATOM 746 C CA . ASP A 1 89 ? -2.224 9.146 20.416 1.00 88.38 89 ASP A CA 1
ATOM 747 C C . ASP A 1 89 ? -1.047 9.397 19.460 1.00 88.38 89 ASP A C 1
ATOM 749 O O . ASP A 1 89 ? -0.133 10.165 19.759 1.00 88.38 89 ASP A O 1
ATOM 753 N N . ARG A 1 90 ? -1.093 8.816 18.251 1.00 87.75 90 ARG A N 1
ATOM 754 C CA . ARG A 1 90 ? -0.050 9.006 17.227 1.00 87.75 90 ARG A CA 1
ATOM 755 C C . ARG A 1 90 ? 0.031 10.439 16.724 1.00 87.75 90 ARG A C 1
ATOM 757 O O . ARG A 1 90 ? 1.126 10.921 16.427 1.00 87.75 90 ARG A O 1
ATOM 764 N N . TRP A 1 91 ? -1.110 11.110 16.589 1.00 86.81 91 TRP A N 1
ATOM 765 C CA . TRP A 1 91 ? -1.150 12.525 16.244 1.00 86.81 91 TRP A CA 1
ATOM 766 C C . TRP A 1 91 ? -0.472 13.360 17.330 1.00 86.81 91 TRP A C 1
ATOM 768 O O . TRP A 1 91 ? 0.409 14.156 17.012 1.00 86.81 91 TRP A O 1
ATOM 778 N N . THR A 1 92 ? -0.820 13.118 18.593 1.00 86.12 92 THR A N 1
ATOM 779 C CA . THR A 1 92 ? -0.246 13.811 19.753 1.00 86.12 92 THR A CA 1
ATOM 780 C C . THR A 1 92 ? 1.267 13.609 19.826 1.00 86.12 92 THR A C 1
ATOM 782 O O . THR A 1 92 ? 2.002 14.592 19.811 1.00 86.12 92 THR A O 1
ATOM 785 N N . GLU A 1 93 ? 1.743 12.360 19.745 1.00 87.44 93 GLU A N 1
ATOM 786 C CA . GLU A 1 93 ? 3.176 12.021 19.696 1.00 87.44 93 GLU A CA 1
ATOM 787 C C . GLU A 1 93 ? 3.897 12.765 18.557 1.00 87.44 93 GLU A C 1
ATOM 789 O O . GLU A 1 93 ? 4.990 13.307 18.725 1.00 87.44 93 GLU A O 1
ATOM 794 N N . THR A 1 94 ? 3.281 12.808 17.371 1.00 85.88 94 THR A N 1
ATOM 795 C CA . THR A 1 94 ? 3.872 13.467 16.201 1.00 85.88 94 THR A CA 1
ATOM 796 C C . THR A 1 94 ? 3.965 14.975 16.403 1.00 85.88 94 THR A C 1
ATOM 798 O O . THR A 1 94 ? 4.997 15.556 16.081 1.00 85.88 94 THR A O 1
ATOM 801 N N . VAL A 1 95 ? 2.917 15.609 16.933 1.00 82.88 95 VAL A N 1
ATOM 802 C CA . VAL A 1 95 ? 2.886 17.054 17.196 1.00 82.88 95 VAL A CA 1
ATOM 803 C C . VAL A 1 95 ? 3.874 17.442 18.293 1.00 82.88 95 VAL A C 1
ATOM 805 O O . VAL A 1 95 ? 4.560 18.446 18.141 1.00 82.88 95 VAL A O 1
ATOM 808 N N . GLU A 1 96 ? 4.002 16.644 19.352 1.00 82.31 96 GLU A N 1
ATOM 809 C CA . GLU A 1 96 ? 4.989 16.875 20.415 1.00 82.31 96 GLU A CA 1
ATOM 810 C C . GLU A 1 96 ? 6.429 16.740 19.910 1.00 82.31 96 GLU A C 1
ATOM 812 O O . GLU A 1 96 ? 7.307 17.507 20.303 1.00 82.31 96 GLU A O 1
ATOM 817 N N . ARG A 1 97 ? 6.679 15.778 19.014 1.00 79.31 97 ARG A N 1
ATOM 818 C CA . ARG A 1 97 ? 8.005 15.553 18.425 1.00 79.31 97 ARG A CA 1
ATOM 819 C C . ARG A 1 97 ? 8.348 16.545 17.312 1.00 79.31 97 ARG A C 1
ATOM 821 O O . ARG A 1 97 ? 9.514 16.651 16.931 1.00 79.31 97 ARG A O 1
ATOM 828 N N . LEU A 1 98 ? 7.361 17.234 16.742 1.00 78.38 98 LEU A N 1
ATOM 829 C CA . LEU A 1 98 ? 7.601 18.258 15.733 1.00 78.38 98 LEU A CA 1
ATOM 830 C C . LEU A 1 98 ? 8.244 19.477 16.398 1.00 78.38 98 LEU A C 1
ATOM 832 O O . LEU A 1 98 ? 7.596 20.244 17.105 1.00 78.38 98 LEU A O 1
ATOM 836 N N . ASP A 1 99 ? 9.535 19.674 16.138 1.00 60.59 99 ASP A N 1
ATOM 837 C CA . ASP A 1 99 ? 10.218 20.896 16.542 1.00 60.59 99 ASP A CA 1
ATOM 838 C C . ASP A 1 99 ? 9.795 22.051 15.622 1.00 60.59 99 ASP A C 1
ATOM 840 O O . ASP A 1 99 ? 10.317 22.243 14.520 1.00 60.59 99 ASP A O 1
ATOM 844 N N . PHE A 1 100 ? 8.8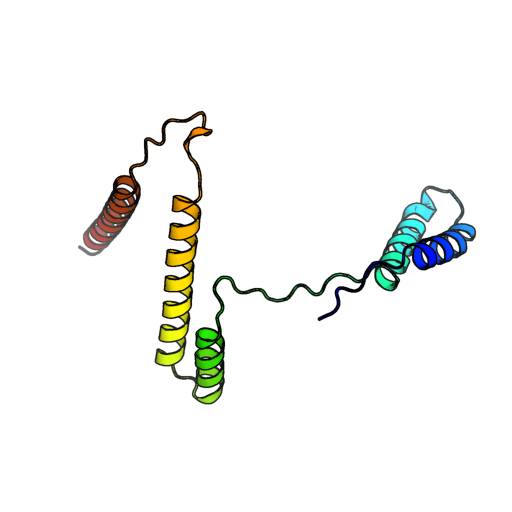16 22.832 16.075 1.00 61.94 100 PHE A N 1
ATOM 845 C CA . PHE A 1 100 ? 8.351 24.025 15.370 1.00 61.94 100 PHE A CA 1
ATOM 846 C C . PHE A 1 100 ? 9.390 25.162 15.353 1.00 61.94 100 PHE A C 1
ATOM 848 O O . PHE A 1 100 ? 9.152 26.166 14.684 1.00 61.94 100 PHE A O 1
ATOM 855 N N . LYS A 1 101 ? 10.556 25.027 16.013 1.00 59.06 101 LYS A N 1
ATOM 856 C CA . LYS A 1 101 ? 11.605 26.068 16.038 1.00 59.06 101 LYS A CA 1
ATOM 857 C C . LYS A 1 101 ? 12.176 26.427 14.667 1.00 59.06 101 LYS A C 1
ATOM 859 O O . LYS A 1 101 ? 12.657 27.542 14.497 1.00 59.06 101 LYS A O 1
ATOM 864 N N . HIS A 1 102 ? 12.133 25.513 13.698 1.00 54.84 102 HIS A N 1
ATOM 865 C CA . HIS A 1 102 ? 12.626 25.759 12.337 1.00 54.84 102 HIS A CA 1
ATOM 866 C C . HIS A 1 102 ? 11.517 26.089 11.325 1.00 54.84 102 HIS A C 1
ATOM 868 O O . HIS A 1 102 ? 11.800 26.292 10.144 1.00 54.84 102 HIS A O 1
ATOM 874 N N . SER A 1 103 ? 10.258 26.182 11.766 1.00 51.75 103 SER A N 1
ATOM 875 C CA . SER A 1 103 ? 9.180 26.729 10.942 1.00 51.75 103 SER A CA 1
ATOM 876 C C . SER A 1 103 ? 9.334 28.247 10.872 1.00 51.75 103 SER A C 1
ATOM 878 O O . SER A 1 103 ? 9.204 28.937 11.876 1.00 51.75 103 SER A O 1
ATOM 880 N N . SER A 1 104 ? 9.542 28.795 9.674 1.00 54.19 104 SER A N 1
ATOM 881 C CA . SER A 1 104 ? 9.571 30.246 9.417 1.00 54.19 104 SER A CA 1
ATOM 882 C C . SER A 1 104 ? 8.206 30.936 9.586 1.00 54.19 104 SER A C 1
ATOM 884 O O . SER A 1 104 ? 8.038 32.094 9.208 1.00 54.19 104 SER A O 1
ATOM 886 N N . ARG A 1 105 ? 7.208 30.217 10.103 1.00 58.91 105 ARG A N 1
ATOM 887 C CA . ARG A 1 105 ? 5.919 30.744 10.537 1.00 58.91 105 ARG A CA 1
ATOM 888 C C . ARG A 1 10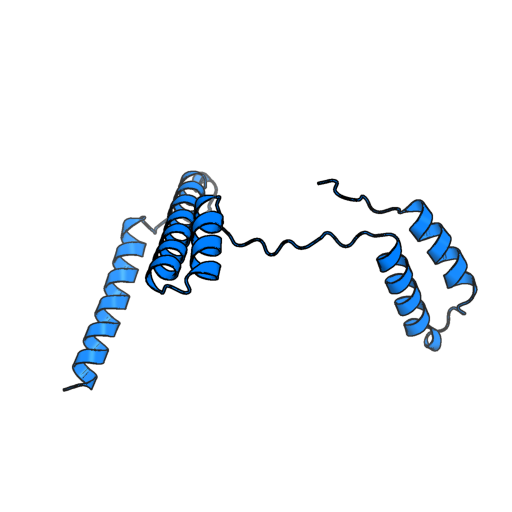5 ? 5.811 30.531 12.036 1.00 58.91 105 ARG A C 1
ATOM 890 O O . ARG A 1 105 ? 5.867 29.385 12.487 1.00 58.91 105 ARG A O 1
ATOM 897 N N . GLU A 1 106 ? 5.625 31.628 12.761 1.00 49.69 106 GLU A N 1
ATOM 898 C CA . GLU A 1 106 ? 5.113 31.612 14.128 1.00 49.69 106 GLU A CA 1
ATOM 899 C C . GLU A 1 106 ? 3.881 30.690 14.169 1.00 49.69 106 GLU A C 1
ATOM 901 O O . GLU A 1 106 ? 2.967 30.858 13.351 1.00 49.69 106 GLU A O 1
ATOM 906 N N . PRO A 1 107 ? 3.835 29.673 15.046 1.00 49.62 107 PRO A N 1
ATOM 907 C CA . PRO A 1 107 ? 2.647 28.853 15.183 1.00 49.62 107 PRO A CA 1
ATOM 908 C C . PRO A 1 107 ? 1.575 29.675 15.909 1.00 49.62 107 PRO A C 1
ATOM 910 O O . PRO A 1 107 ? 1.410 29.589 17.121 1.00 49.62 107 PRO A O 1
ATOM 913 N N . GLU A 1 108 ? 0.804 30.466 15.162 1.00 53.72 108 GLU A N 1
ATOM 914 C CA . GLU A 1 108 ? -0.374 31.186 15.678 1.00 53.72 108 GLU A CA 1
ATOM 915 C C . GLU A 1 108 ? -1.504 30.238 16.127 1.00 53.72 108 GLU A C 1
ATOM 917 O O . GLU A 1 108 ? -2.514 30.666 16.689 1.00 53.72 108 GLU A O 1
ATOM 922 N N . ILE A 1 109 ? -1.358 28.930 15.905 1.00 57.25 109 ILE A N 1
ATOM 923 C CA . ILE A 1 109 ? -2.367 27.944 16.273 1.00 57.25 109 ILE A CA 1
ATOM 924 C C . ILE A 1 109 ? -1.986 27.332 17.615 1.00 57.25 109 ILE A C 1
ATOM 926 O O . ILE A 1 109 ? -1.303 26.312 17.696 1.00 57.25 109 ILE A O 1
ATOM 930 N N . LYS A 1 110 ? -2.480 27.952 18.688 1.00 61.53 110 LYS A N 1
ATOM 931 C CA . LYS A 1 110 ? -2.501 27.315 20.007 1.00 61.53 110 LYS A CA 1
ATOM 932 C C . LYS A 1 110 ? -3.335 26.018 19.908 1.00 61.53 110 LYS A C 1
ATOM 934 O O . LYS A 1 110 ? -4.363 26.040 19.227 1.00 61.53 110 LYS A O 1
ATOM 939 N N . PRO A 1 111 ? -2.961 24.900 20.558 1.00 55.06 111 PRO A N 1
ATOM 940 C CA . PRO A 1 111 ? -3.659 23.605 20.428 1.00 55.06 111 PRO A CA 1
ATOM 941 C C . PRO A 1 111 ? -5.178 23.694 20.669 1.00 55.06 111 PRO A C 1
ATOM 943 O O . PRO A 1 111 ? -6.001 23.091 19.983 1.00 55.06 111 PRO A O 1
ATOM 946 N N . ASN A 1 112 ? -5.549 24.554 21.607 1.00 61.72 112 ASN A N 1
ATOM 947 C CA . ASN A 1 112 ? -6.901 24.924 21.996 1.00 61.72 112 ASN A CA 1
ATOM 948 C C . ASN A 1 112 ? -7.651 25.766 20.945 1.00 61.72 112 ASN A C 1
ATOM 950 O O . ASN A 1 112 ? -8.875 25.722 20.904 1.00 61.72 112 ASN A O 1
ATOM 954 N N . ALA A 1 113 ? -6.967 26.484 20.052 1.00 60.62 113 ALA A N 1
ATOM 955 C CA . ALA A 1 113 ? -7.608 27.265 18.992 1.00 60.62 113 ALA A CA 1
ATOM 956 C C . ALA A 1 113 ? -8.211 26.372 17.894 1.00 60.62 113 ALA A C 1
ATOM 958 O O . ALA A 1 113 ? -9.299 26.659 17.395 1.00 60.62 113 ALA A O 1
ATOM 959 N N . PHE A 1 114 ? -7.551 25.262 17.543 1.00 64.31 114 PHE A N 1
ATOM 960 C CA . PHE A 1 114 ? -8.091 24.318 16.560 1.00 64.31 114 PHE A CA 1
ATOM 961 C C . PHE A 1 114 ? -9.283 23.533 17.121 1.00 64.31 114 PHE A C 1
ATOM 963 O O . PHE A 1 114 ? -10.311 23.423 16.453 1.00 64.31 114 PHE A O 1
ATOM 970 N N . ALA A 1 115 ? -9.180 23.065 18.370 1.00 66.62 115 ALA A N 1
ATOM 971 C CA . ALA A 1 115 ? -10.283 22.405 19.068 1.00 66.62 115 ALA A CA 1
ATOM 972 C C . ALA A 1 115 ? -11.506 23.331 19.203 1.00 66.62 115 ALA A C 1
ATOM 974 O O . ALA A 1 115 ? -12.617 22.937 18.847 1.00 66.62 115 ALA A O 1
ATOM 975 N N . ASN A 1 116 ? -11.301 24.592 19.603 1.00 66.50 116 ASN A N 1
ATOM 976 C CA . ASN A 1 116 ? -12.380 25.579 19.700 1.00 66.50 116 ASN A CA 1
ATOM 977 C C . ASN A 1 116 ? -13.021 25.866 18.333 1.00 66.50 116 ASN A C 1
ATOM 979 O O . ASN A 1 116 ? -14.244 25.882 18.227 1.00 66.50 116 ASN A O 1
ATOM 983 N N . ARG A 1 117 ? -12.226 25.975 17.259 1.00 68.12 117 ARG A N 1
ATOM 984 C CA . ARG A 1 117 ? -12.741 26.173 15.893 1.00 68.12 117 ARG A CA 1
ATOM 985 C C . ARG A 1 117 ? -13.563 24.977 15.392 1.00 68.12 117 ARG A C 1
ATOM 987 O O . ARG A 1 117 ? -14.566 25.158 14.698 1.00 68.12 117 ARG A O 1
ATOM 994 N N . LEU A 1 118 ? -13.169 23.751 15.736 1.00 67.75 118 LEU A N 1
ATOM 995 C CA . LEU A 1 118 ? -13.940 22.538 15.430 1.00 67.75 118 LEU A CA 1
ATOM 996 C C . LEU A 1 118 ? -15.272 22.501 16.188 1.00 67.75 118 LEU A C 1
ATOM 998 O O . LEU A 1 118 ? -16.300 22.155 15.603 1.00 67.75 118 LEU A O 1
ATOM 1002 N N . ILE A 1 119 ? -15.277 22.908 17.459 1.00 70.50 119 ILE A N 1
ATOM 1003 C CA . ILE A 1 119 ? -16.493 22.998 18.277 1.00 70.50 119 ILE A CA 1
ATOM 1004 C C . ILE A 1 119 ? -17.441 24.072 17.726 1.00 70.50 119 ILE A C 1
ATOM 1006 O O . ILE A 1 119 ? -18.628 23.800 17.543 1.00 70.50 119 ILE A O 1
ATOM 1010 N N . GLU A 1 120 ? -16.934 25.261 17.394 1.00 69.00 120 GLU A N 1
ATOM 1011 C CA . GLU A 1 120 ? -17.724 26.361 16.823 1.00 69.00 120 GLU A CA 1
ATOM 1012 C C . GLU A 1 120 ? -18.337 25.997 15.467 1.00 69.00 120 GLU A C 1
ATOM 1014 O O . GLU A 1 120 ? -19.531 26.193 15.246 1.00 69.00 120 GLU A O 1
ATOM 1019 N N . THR A 1 121 ? -17.550 25.405 14.566 1.00 66.94 121 THR A N 1
ATOM 1020 C CA . THR A 1 121 ? -18.048 24.988 13.243 1.00 66.94 121 THR A CA 1
ATOM 1021 C C . THR A 1 121 ? -19.047 23.834 13.320 1.00 66.94 121 THR A C 1
ATOM 1023 O O . THR A 1 121 ? -19.928 23.731 12.462 1.00 66.94 121 THR A O 1
ATOM 1026 N N . SER A 1 122 ? -18.948 22.986 14.347 1.00 67.00 122 SER A N 1
ATOM 1027 C CA . SER A 1 122 ? -19.913 21.913 14.607 1.00 67.00 122 SER A CA 1
ATOM 1028 C C . SER A 1 122 ? -21.214 22.458 15.206 1.00 67.00 122 SER A C 1
ATOM 1030 O O . SER A 1 122 ? -22.288 22.117 14.711 1.00 67.00 122 SER A O 1
ATOM 1032 N N . ARG A 1 123 ? -21.140 23.369 16.190 1.00 67.94 123 ARG A N 1
ATOM 1033 C CA . ARG A 1 123 ? -22.315 24.073 16.742 1.00 67.94 123 ARG A CA 1
ATOM 1034 C C . ARG A 1 123 ? -23.065 24.861 15.670 1.00 67.94 123 ARG A C 1
ATOM 1036 O O . ARG A 1 123 ? -24.269 24.697 15.534 1.00 67.94 123 ARG A O 1
ATOM 1043 N N . ALA A 1 124 ? -22.347 25.597 14.821 1.00 67.19 124 ALA A N 1
ATOM 1044 C CA . ALA A 1 124 ? -22.949 26.362 13.729 1.00 67.19 124 ALA A CA 1
ATOM 1045 C C . ALA A 1 124 ? -23.704 25.485 12.707 1.00 67.19 124 ALA A C 1
ATOM 1047 O O . ALA A 1 124 ? -24.682 25.932 12.107 1.00 67.19 124 ALA A O 1
ATOM 1048 N N . LYS A 1 125 ? -23.273 24.233 12.492 1.00 66.94 125 LYS A N 1
ATOM 1049 C CA . LYS A 1 125 ? -24.011 23.271 11.654 1.00 66.94 125 LYS A CA 1
ATOM 1050 C C . LYS A 1 125 ? -25.281 22.774 12.343 1.00 66.94 125 LYS A C 1
ATOM 1052 O O . LYS A 1 125 ? -26.317 22.711 11.690 1.00 66.94 125 LYS A O 1
ATOM 1057 N N . ILE A 1 126 ? -25.205 22.480 13.642 1.00 67.00 126 ILE A N 1
ATOM 1058 C CA . ILE A 1 126 ? -26.353 22.040 14.447 1.00 67.00 126 ILE A CA 1
ATOM 1059 C C . ILE A 1 126 ? -27.438 23.128 14.475 1.00 67.00 126 ILE A C 1
ATOM 1061 O O . ILE A 1 126 ? -28.589 22.844 14.151 1.00 67.00 126 ILE A O 1
ATOM 1065 N N . ASP A 1 127 ? -27.073 24.383 14.748 1.00 68.62 127 ASP A N 1
ATOM 1066 C CA . ASP A 1 127 ? -28.021 25.508 14.808 1.00 68.62 127 ASP A CA 1
ATOM 1067 C C . ASP A 1 127 ? -28.683 25.794 13.448 1.00 68.62 127 ASP A C 1
ATOM 1069 O O . ASP A 1 127 ? -29.873 26.118 13.365 1.00 68.62 127 ASP A O 1
ATOM 1073 N N . LYS A 1 128 ? -27.932 25.620 12.352 1.00 69.75 128 LYS A N 1
ATOM 1074 C CA . LYS A 1 128 ? -28.452 25.749 10.984 1.00 69.75 128 LYS A CA 1
ATOM 1075 C C . LYS A 1 128 ? -29.449 24.645 10.627 1.00 69.75 128 LYS A C 1
ATOM 1077 O O . LYS A 1 128 ? -30.409 24.912 9.906 1.00 69.75 128 LYS A O 1
ATOM 1082 N N . ASP A 1 129 ? -29.238 23.427 11.114 1.00 68.81 129 ASP A N 1
ATOM 1083 C CA . ASP A 1 129 ? -30.154 22.310 10.877 1.00 68.81 129 ASP A CA 1
ATOM 1084 C C . ASP A 1 129 ? -31.399 22.372 11.774 1.00 68.81 129 ASP A C 1
ATOM 1086 O O . ASP A 1 129 ? -32.477 21.977 11.329 1.00 68.81 129 ASP A O 1
ATOM 1090 N N . ILE A 1 130 ? -31.294 22.938 12.982 1.00 66.62 130 ILE A N 1
ATOM 1091 C CA . ILE A 1 130 ? -32.451 23.262 13.836 1.00 66.62 130 ILE A CA 1
ATOM 1092 C C . ILE A 1 130 ? -33.310 24.349 13.174 1.00 66.62 130 ILE A C 1
ATOM 1094 O O . ILE A 1 130 ? -34.521 24.186 13.056 1.00 66.62 130 ILE A O 1
ATOM 1098 N N . SER A 1 131 ? -32.683 25.407 12.648 1.00 64.31 131 SER A N 1
ATOM 1099 C CA . SER A 1 131 ? -33.385 26.520 11.981 1.00 64.31 131 SER A CA 1
ATOM 1100 C C . SER A 1 131 ? -34.046 26.140 10.648 1.00 64.31 131 SER A C 1
ATOM 1102 O O . SER A 1 131 ? -34.873 26.888 10.148 1.00 64.31 131 SER A O 1
ATOM 1104 N N . ARG A 1 132 ? -33.675 25.003 10.044 1.00 65.19 132 ARG A N 1
ATOM 1105 C CA . ARG A 1 132 ? -34.317 24.454 8.831 1.00 65.19 132 ARG A CA 1
ATOM 1106 C C . ARG A 1 132 ? -35.495 23.524 9.125 1.00 65.19 132 ARG A C 1
ATOM 1108 O O . ARG A 1 132 ? -36.177 23.120 8.187 1.00 65.19 132 ARG A O 1
ATOM 1115 N N . LYS A 1 133 ? -35.659 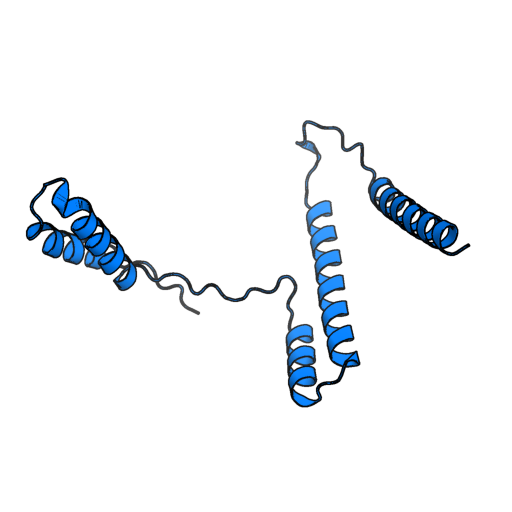23.102 10.381 1.00 58.62 133 LYS A N 1
ATOM 1116 C CA . LYS A 1 133 ? -36.710 22.172 10.824 1.00 58.62 133 LYS A CA 1
ATOM 1117 C C . LYS A 1 133 ? -37.867 22.866 11.556 1.00 58.62 133 LYS A C 1
ATOM 1119 O O . LYS A 1 133 ? -38.837 22.183 11.878 1.00 58.62 133 LYS A O 1
ATOM 1124 N N . LEU A 1 134 ? -37.751 24.169 11.813 1.00 49.00 134 LEU A N 1
ATOM 1125 C CA . LEU A 1 134 ? -38.840 25.071 12.204 1.00 49.00 134 LEU A CA 1
ATOM 1126 C C . LEU A 1 134 ? -39.396 25.760 10.955 1.00 49.00 134 LEU A C 1
ATOM 1128 O O . LEU A 1 134 ? -40.624 25.977 10.922 1.00 49.00 134 LEU A O 1
#

Sequence (134 aa):
MEFYEANWPAFSKSLDYNIRWIDPTVNNYERFICTVKGTAKRYIPRGYRYKYIPCWNEESDRLYAEYQRNGQAETADKLLGSLAKGREDRWTETVERLDFKHSSREPEIKPNAFANRLIETSRAKIDKDISRKL